Protein AF-A0A7C9DKJ1-F1 (afdb_monomer_lite)

Organism: Opuntia streptacantha (NCBI:txid393608)

InterPro domains:
  IPR027356 NPH3 domain [PF03000] (2-92)
  IPR027356 NPH3 domain [PS51649] (1-102)
  IPR043454 NPH3/RPT2-like family [PTHR32370] (5-89)

Radius of gyration: 17.72 Å; chains: 1; bounding box: 32×42×55 Å

pLDDT: mean 79.98, std 16.46, range [42.0, 96.62]

Secondary structure (DSSP, 8-state):
--TT---HHHHHHHHHHHHHTT--HHHHHHHHHHHHHTGGG--TTTT--B-----S---TTS-TT-S-SB-HHHHHHHHHHHHHHHHHHHHHHHHHHHHHT-

Structure (mmCIF, N/CA/C/O backbone):
data_AF-A0A7C9DKJ1-F1
#
_entry.id   AF-A0A7C9DKJ1-F1
#
loop_
_atom_site.group_PDB
_atom_site.id
_atom_site.type_symbol
_atom_site.label_atom_id
_atom_site.label_alt_id
_atom_site.label_comp_id
_atom_site.label_asym_id
_atom_site.label_entity_id
_atom_site.label_seq_id
_atom_site.pdbx_PDB_ins_code
_atom_site.Cartn_x
_atom_site.Cartn_y
_atom_site.Cartn_z
_atom_site.occupancy
_atom_site.B_iso_or_equiv
_atom_site.auth_seq_id
_atom_site.auth_comp_id
_atom_site.auth_asym_id
_atom_site.auth_atom_id
_atom_site.pdbx_PDB_model_num
ATOM 1 N N . PRO A 1 1 ? -15.352 17.641 6.249 1.00 42.22 1 PRO A N 1
ATOM 2 C CA . PRO A 1 1 ? -14.829 17.598 4.863 1.00 42.22 1 PRO A CA 1
ATOM 3 C C . PRO A 1 1 ? -13.310 17.355 4.873 1.00 42.22 1 PRO A C 1
ATOM 5 O O . PRO A 1 1 ? -12.548 18.285 5.116 1.00 42.22 1 PRO A O 1
ATOM 8 N N . GLN A 1 2 ? -12.872 16.103 4.699 1.00 51.09 2 GLN A N 1
ATOM 9 C CA . GLN A 1 2 ? -11.443 15.767 4.636 1.00 51.09 2 GLN A CA 1
ATOM 10 C C . GLN A 1 2 ? -10.882 16.266 3.297 1.00 51.09 2 GLN A C 1
ATOM 12 O O . GLN A 1 2 ? -11.058 15.635 2.261 1.00 51.09 2 GLN A O 1
ATOM 17 N N . LYS A 1 3 ? -10.286 17.460 3.306 1.00 42.00 3 LYS A N 1
ATOM 18 C CA . LYS A 1 3 ? -9.900 18.211 2.100 1.00 42.00 3 LYS A CA 1
ATOM 19 C C . LYS A 1 3 ? -8.633 17.670 1.411 1.00 42.00 3 LYS A C 1
ATOM 21 O O . LYS A 1 3 ? -8.234 18.206 0.387 1.00 42.00 3 LYS A O 1
ATOM 26 N N . GLU A 1 4 ? -8.034 16.604 1.940 1.00 54.16 4 GLU A N 1
ATOM 27 C CA . GLU A 1 4 ? -6.754 16.046 1.473 1.00 54.16 4 GLU A CA 1
ATOM 28 C C . GLU A 1 4 ? -6.742 14.506 1.446 1.00 54.16 4 GLU A C 1
ATOM 30 O O . GLU A 1 4 ? -5.690 13.887 1.308 1.00 54.16 4 GLU A O 1
ATOM 35 N N . ALA A 1 5 ? -7.907 13.856 1.557 1.00 60.78 5 ALA A N 1
ATOM 36 C CA . ALA A 1 5 ? -7.980 12.403 1.461 1.00 60.78 5 ALA A CA 1
ATOM 37 C C . ALA A 1 5 ? -7.867 11.979 -0.009 1.00 60.78 5 ALA A C 1
ATOM 39 O O . ALA A 1 5 ? -8.833 12.039 -0.775 1.00 60.78 5 ALA A O 1
ATOM 40 N N . VAL A 1 6 ? -6.672 11.555 -0.419 1.00 68.50 6 VAL A N 1
ATOM 41 C CA . VAL A 1 6 ? -6.503 10.849 -1.689 1.00 68.50 6 VAL A CA 1
ATOM 42 C C . VAL A 1 6 ? -7.340 9.565 -1.622 1.00 68.50 6 VAL A C 1
ATOM 44 O O . VAL A 1 6 ? -7.194 8.803 -0.664 1.00 68.50 6 VAL A O 1
ATOM 47 N N . PRO A 1 7 ? -8.216 9.283 -2.605 1.00 81.75 7 PRO A N 1
ATOM 48 C CA . PRO A 1 7 ? -9.018 8.068 -2.576 1.00 81.75 7 PRO A CA 1
ATOM 49 C C . PRO A 1 7 ? -8.129 6.822 -2.517 1.00 81.75 7 PRO A C 1
ATOM 51 O O . PRO A 1 7 ? -7.183 6.703 -3.295 1.00 81.75 7 PRO A O 1
ATOM 54 N N . CYS A 1 8 ? -8.475 5.853 -1.666 1.00 87.25 8 CYS A N 1
ATOM 55 C CA . CYS A 1 8 ? -7.748 4.582 -1.545 1.00 87.25 8 CYS A CA 1
ATOM 56 C C . CYS A 1 8 ? -7.549 3.906 -2.918 1.00 87.25 8 CYS A C 1
ATOM 58 O O . CYS A 1 8 ? -6.437 3.534 -3.295 1.00 87.25 8 CYS A O 1
ATOM 60 N N . LYS A 1 9 ? -8.598 3.912 -3.751 1.00 87.00 9 LYS A N 1
ATOM 61 C CA . LYS A 1 9 ? -8.553 3.423 -5.139 1.00 87.00 9 LYS A CA 1
ATOM 62 C C . LYS A 1 9 ? -7.508 4.123 -6.014 1.00 87.00 9 LYS A C 1
ATOM 64 O O . LYS A 1 9 ? -6.905 3.474 -6.864 1.00 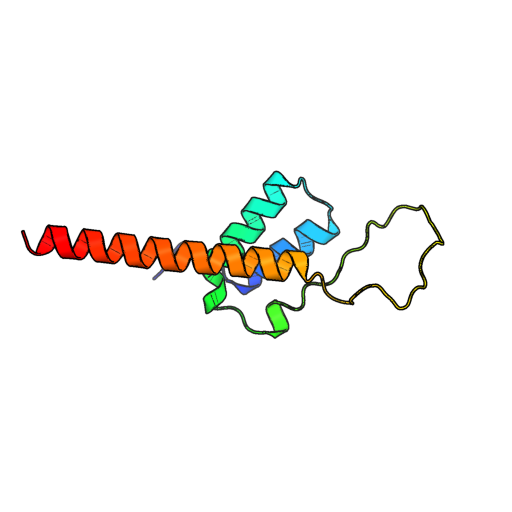87.00 9 LYS A O 1
ATOM 69 N N . PHE A 1 10 ? -7.285 5.424 -5.825 1.00 90.06 10 PHE A N 1
ATOM 70 C CA . PHE A 1 10 ? -6.259 6.159 -6.566 1.00 90.06 10 PHE A CA 1
ATOM 71 C C . PHE A 1 10 ? -4.853 5.728 -6.140 1.00 90.06 10 PHE A C 1
ATOM 73 O O . PHE A 1 10 ? -4.011 5.506 -7.003 1.00 90.06 10 PHE A O 1
ATOM 80 N N . LEU A 1 11 ? -4.600 5.555 -4.838 1.00 92.19 11 LEU A N 1
ATOM 81 C CA . LEU A 1 11 ? -3.295 5.100 -4.339 1.00 92.19 11 LEU A CA 1
ATOM 82 C C . LEU A 1 11 ? -2.976 3.670 -4.791 1.00 92.19 11 LEU A C 1
ATOM 84 O O . LEU A 1 11 ? -1.859 3.393 -5.219 1.00 92.19 11 LEU A O 1
ATOM 88 N N . LEU A 1 12 ? -3.970 2.783 -4.791 1.00 90.44 12 LEU A N 1
ATOM 89 C CA . LEU A 1 12 ? -3.838 1.423 -5.322 1.00 90.44 12 LEU A CA 1
ATOM 90 C C . LEU A 1 12 ? -3.584 1.412 -6.834 1.00 90.44 12 LEU A C 1
ATOM 92 O O . LEU A 1 12 ? -2.786 0.615 -7.330 1.00 90.44 12 LEU A O 1
ATOM 96 N N . TRP A 1 13 ? -4.234 2.305 -7.583 1.00 90.31 13 TRP A N 1
ATOM 97 C CA . TRP A 1 13 ? -3.948 2.481 -9.005 1.00 90.31 13 TRP A CA 1
ATOM 98 C C . TRP A 1 13 ? -2.530 3.019 -9.233 1.00 90.31 13 TRP A C 1
ATOM 100 O O . TRP A 1 13 ? -1.805 2.499 -10.080 1.00 90.31 13 TRP A O 1
ATOM 110 N N . LEU A 1 14 ? -2.098 3.997 -8.434 1.00 92.44 14 LEU A N 1
ATOM 111 C CA . LEU A 1 14 ? -0.748 4.551 -8.483 1.00 92.44 14 LEU A CA 1
ATOM 112 C C . LEU A 1 14 ? 0.313 3.489 -8.174 1.00 92.44 14 LEU A C 1
ATOM 114 O O . LEU A 1 14 ? 1.317 3.426 -8.874 1.00 92.44 14 LEU A O 1
ATOM 118 N N . LEU A 1 15 ? 0.073 2.618 -7.192 1.00 91.88 15 LEU A N 1
ATOM 119 C CA . LEU A 1 15 ? 0.937 1.478 -6.887 1.00 91.88 15 LEU A CA 1
ATOM 120 C C . LEU A 1 15 ? 1.074 0.535 -8.088 1.00 91.88 15 LEU A C 1
ATOM 122 O O . LEU A 1 15 ? 2.184 0.162 -8.467 1.00 91.88 15 LEU A O 1
ATOM 126 N N . LYS A 1 16 ? -0.047 0.197 -8.739 1.00 89.62 16 LYS A N 1
ATOM 127 C CA . LYS A 1 16 ? -0.041 -0.630 -9.955 1.00 89.62 16 LYS A CA 1
ATOM 128 C C . LYS A 1 16 ? 0.777 0.029 -11.069 1.00 89.62 16 LYS A C 1
ATOM 130 O O . LYS A 1 16 ? 1.559 -0.650 -11.729 1.00 89.62 16 LYS A O 1
ATOM 135 N N . MET A 1 17 ? 0.660 1.345 -11.250 1.00 89.69 17 MET A N 1
ATOM 136 C CA . MET A 1 17 ? 1.477 2.083 -12.220 1.00 89.69 17 MET A CA 1
ATOM 137 C C . MET A 1 17 ? 2.960 2.100 -11.828 1.00 89.69 17 MET A C 1
ATOM 139 O O . MET A 1 17 ? 3.810 1.820 -12.667 1.00 89.69 17 MET A O 1
ATOM 143 N N . ALA A 1 18 ? 3.287 2.353 -10.561 1.00 90.25 18 ALA A N 1
ATOM 144 C CA . ALA A 1 18 ? 4.658 2.353 -10.053 1.00 90.25 18 ALA A CA 1
ATOM 145 C C . ALA A 1 18 ? 5.383 1.024 -10.337 1.00 90.25 18 ALA A C 1
ATOM 147 O O . ALA A 1 18 ? 6.552 1.023 -10.725 1.00 90.25 18 ALA A O 1
ATOM 148 N N . MET A 1 19 ? 4.666 -0.099 -10.224 1.00 86.00 19 MET A N 1
ATOM 149 C CA . MET A 1 19 ? 5.163 -1.426 -10.598 1.00 86.00 19 MET A CA 1
ATOM 150 C C . MET A 1 19 ? 5.402 -1.572 -12.099 1.00 86.00 19 MET A C 1
ATOM 152 O O . MET A 1 19 ? 6.442 -2.082 -12.501 1.00 86.00 19 MET A O 1
ATOM 156 N N . VAL A 1 20 ? 4.464 -1.111 -12.930 1.00 85.00 20 VAL A N 1
ATOM 157 C CA . VAL A 1 20 ? 4.586 -1.180 -14.397 1.00 85.00 20 VAL A CA 1
ATOM 158 C C . VAL A 1 20 ? 5.755 -0.338 -14.911 1.00 85.00 20 VAL A C 1
ATOM 160 O O . VAL A 1 20 ? 6.427 -0.741 -15.862 1.00 85.00 20 VAL A O 1
ATOM 163 N N . TYR A 1 21 ? 6.004 0.811 -14.284 1.00 86.44 21 TYR A N 1
ATOM 164 C CA . TYR A 1 21 ? 7.077 1.736 -14.651 1.00 86.44 21 TYR A CA 1
ATOM 165 C C . TYR A 1 21 ? 8.410 1.456 -13.945 1.00 86.44 21 TYR A C 1
ATOM 167 O O . TYR A 1 21 ? 9.358 2.209 -14.157 1.00 86.44 21 TYR A O 1
ATOM 175 N N . SER A 1 22 ? 8.509 0.389 -13.141 1.00 84.19 22 SER A N 1
ATOM 176 C CA . SER A 1 22 ? 9.738 -0.001 -12.433 1.00 84.19 22 SER A CA 1
ATOM 177 C C . SER A 1 22 ? 10.399 1.171 -11.696 1.00 84.19 22 SER A C 1
ATOM 179 O O . SER A 1 22 ? 11.595 1.425 -11.849 1.00 84.19 22 SER A O 1
ATOM 181 N N . VAL A 1 23 ? 9.610 1.924 -10.923 1.00 88.31 23 VAL A N 1
ATOM 182 C CA . VAL A 1 23 ? 10.132 3.067 -10.160 1.00 88.31 23 VAL A CA 1
ATOM 183 C C . VAL A 1 23 ? 11.180 2.629 -9.131 1.00 88.31 23 VAL A C 1
ATOM 185 O O . VAL A 1 23 ? 11.296 1.450 -8.791 1.00 88.31 23 VAL A O 1
ATOM 188 N N . THR A 1 24 ? 11.951 3.583 -8.604 1.00 92.00 24 THR A N 1
ATOM 189 C CA . THR A 1 24 ? 12.989 3.275 -7.611 1.00 92.00 24 THR A CA 1
ATOM 190 C C . THR A 1 24 ? 12.394 2.588 -6.371 1.00 92.00 24 THR A C 1
ATOM 192 O O . THR A 1 24 ? 11.275 2.922 -5.967 1.00 92.00 24 THR A O 1
ATOM 195 N N . PRO A 1 25 ? 13.132 1.675 -5.706 1.00 89.44 25 PRO A N 1
ATOM 196 C CA . PRO A 1 25 ? 12.634 0.986 -4.514 1.00 89.44 25 PRO A CA 1
ATOM 197 C C . PRO A 1 25 ? 12.182 1.944 -3.405 1.00 89.44 25 PRO A C 1
ATOM 199 O O . PRO A 1 25 ? 11.155 1.716 -2.781 1.00 89.44 25 PRO A O 1
ATOM 202 N N . ALA A 1 26 ? 12.897 3.059 -3.215 1.00 93.62 26 ALA A N 1
ATOM 203 C CA . ALA A 1 26 ? 12.532 4.079 -2.233 1.00 93.62 26 ALA A CA 1
ATOM 204 C C . ALA A 1 26 ? 11.167 4.721 -2.533 1.00 93.62 26 ALA A C 1
ATOM 206 O O . ALA A 1 26 ? 10.361 4.909 -1.622 1.00 93.62 26 ALA A O 1
ATOM 207 N N . LEU A 1 27 ? 10.885 5.023 -3.808 1.00 93.12 27 LEU A N 1
ATOM 208 C CA . LEU A 1 27 ? 9.587 5.561 -4.205 1.00 93.12 27 LEU A CA 1
ATOM 209 C C . LEU A 1 27 ? 8.490 4.504 -4.061 1.00 93.12 27 LEU A C 1
ATOM 211 O O . LEU A 1 27 ? 7.414 4.821 -3.565 1.00 93.12 27 LEU A O 1
ATOM 215 N N . MET A 1 28 ? 8.773 3.253 -4.438 1.00 93.19 28 MET A N 1
ATOM 216 C CA . MET A 1 28 ? 7.832 2.145 -4.267 1.00 93.19 28 MET A CA 1
ATOM 217 C C . MET A 1 28 ? 7.410 1.990 -2.802 1.00 93.19 28 MET A C 1
ATOM 219 O O . MET A 1 28 ? 6.218 1.940 -2.512 1.00 9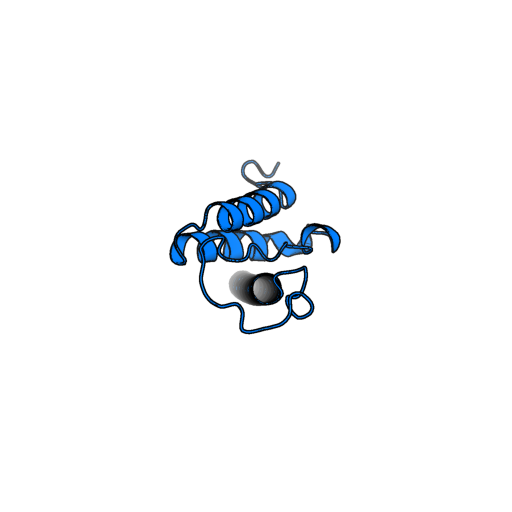3.19 28 MET A O 1
ATOM 223 N N . THR A 1 29 ? 8.378 1.988 -1.884 1.00 94.75 2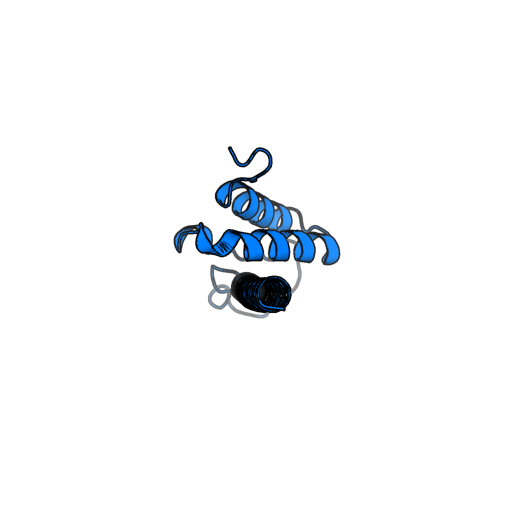9 THR A N 1
ATOM 224 C CA . THR A 1 29 ? 8.132 1.899 -0.443 1.00 94.75 29 THR A CA 1
ATOM 225 C C . THR A 1 29 ? 7.244 3.034 0.062 1.00 94.75 29 THR A C 1
ATOM 227 O O . THR A 1 29 ? 6.356 2.792 0.874 1.00 94.75 29 THR A O 1
ATOM 230 N N . GLU A 1 30 ? 7.428 4.267 -0.420 1.00 95.38 30 GLU A N 1
ATOM 231 C CA . GLU A 1 30 ? 6.537 5.369 -0.036 1.00 95.38 30 GLU A CA 1
ATOM 232 C C . GLU A 1 30 ? 5.105 5.188 -0.545 1.00 95.38 30 GLU A C 1
ATOM 234 O O . GLU A 1 30 ? 4.148 5.479 0.175 1.00 95.38 30 GLU A O 1
ATOM 239 N N . VAL A 1 31 ? 4.925 4.665 -1.761 1.00 94.38 31 VAL A N 1
ATOM 240 C CA . VAL A 1 31 ? 3.577 4.355 -2.253 1.00 94.38 31 VAL A CA 1
ATOM 241 C C . VAL A 1 31 ? 2.940 3.245 -1.413 1.00 94.38 31 VAL A C 1
ATOM 243 O O . VAL A 1 31 ? 1.789 3.383 -1.007 1.00 94.38 31 VAL A O 1
ATOM 246 N N . GLU A 1 32 ? 3.679 2.182 -1.096 1.00 95.12 32 GLU A N 1
ATOM 247 C CA . GLU A 1 32 ? 3.192 1.069 -0.270 1.00 95.12 32 GLU A CA 1
ATOM 248 C C . GLU A 1 32 ? 2.785 1.521 1.137 1.00 95.12 32 GLU A C 1
ATOM 250 O O . GLU A 1 32 ? 1.712 1.139 1.600 1.00 95.12 32 GLU A O 1
ATOM 255 N N . LYS A 1 33 ? 3.573 2.388 1.788 1.00 95.25 33 LYS A N 1
ATOM 256 C CA . LYS A 1 33 ? 3.228 2.973 3.095 1.00 95.25 33 LYS A CA 1
ATOM 257 C C . LYS A 1 33 ? 1.926 3.765 3.052 1.00 95.25 33 LYS A C 1
ATOM 259 O O . LYS A 1 33 ? 1.062 3.582 3.906 1.00 95.25 33 LYS A O 1
ATOM 264 N N . ARG A 1 34 ? 1.764 4.624 2.039 1.00 94.38 34 ARG A N 1
ATOM 265 C CA . ARG A 1 34 ? 0.542 5.424 1.856 1.00 94.38 34 ARG A CA 1
ATOM 266 C C . ARG A 1 34 ? -0.672 4.559 1.556 1.00 94.38 34 ARG A C 1
ATOM 268 O O . ARG A 1 34 ? -1.764 4.899 1.983 1.00 94.38 34 ARG A O 1
ATOM 275 N N . VAL A 1 35 ? -0.501 3.464 0.814 1.00 93.94 35 VAL A N 1
ATOM 276 C CA . VAL A 1 35 ? -1.572 2.479 0.605 1.00 93.94 35 VAL A CA 1
ATOM 277 C C . VAL A 1 35 ? -1.907 1.777 1.923 1.00 93.94 35 VAL A C 1
ATOM 279 O O . VAL A 1 35 ? -3.085 1.628 2.233 1.00 93.94 35 VAL A O 1
ATOM 282 N N . GLY A 1 36 ? -0.896 1.411 2.715 1.00 93.81 36 GLY A N 1
ATOM 283 C CA . GLY A 1 36 ? -1.057 0.822 4.045 1.00 93.81 36 GLY A CA 1
ATOM 284 C C . GLY A 1 36 ? -1.916 1.681 4.976 1.00 93.81 36 GLY A C 1
ATOM 285 O O . GLY A 1 36 ? -2.865 1.167 5.555 1.00 93.81 36 GLY A O 1
ATOM 286 N N . SER A 1 37 ? -1.681 2.997 5.050 1.00 92.31 37 SER A N 1
ATOM 287 C CA . SER A 1 37 ? -2.449 3.888 5.943 1.00 92.31 37 SER A CA 1
ATOM 288 C C . SER A 1 37 ? -3.925 4.068 5.559 1.00 92.31 37 SER A C 1
ATOM 290 O O . SER A 1 37 ? -4.736 4.497 6.376 1.00 92.31 37 SER A O 1
ATOM 292 N N . VAL A 1 38 ? -4.306 3.728 4.324 1.00 90.94 38 VAL A N 1
ATOM 293 C CA . VAL A 1 38 ? -5.698 3.802 3.844 1.00 90.94 38 VAL A CA 1
ATOM 294 C C . VAL A 1 38 ? -6.298 2.428 3.547 1.00 90.94 38 VAL A C 1
ATOM 296 O O . VAL A 1 38 ? -7.373 2.341 2.943 1.00 90.94 38 VAL A O 1
ATOM 299 N N . LEU A 1 39 ? -5.621 1.350 3.955 1.00 91.50 39 LEU A N 1
ATOM 300 C CA . LEU A 1 39 ? -5.980 -0.019 3.593 1.00 91.50 39 LEU A CA 1
ATOM 301 C C . LEU A 1 39 ? -7.373 -0.420 4.094 1.00 91.50 39 LEU A C 1
ATOM 303 O O . LEU A 1 39 ? -8.068 -1.161 3.405 1.00 91.50 39 LEU A O 1
ATOM 307 N N . GLN A 1 40 ? -7.828 0.135 5.223 1.00 89.88 40 GLN A N 1
ATOM 308 C CA . GLN A 1 40 ? -9.180 -0.079 5.762 1.00 89.88 40 GLN A CA 1
ATOM 309 C C . GLN A 1 40 ? -10.314 0.283 4.780 1.00 89.88 40 GLN A C 1
ATOM 311 O O . GLN A 1 40 ? -11.439 -0.191 4.922 1.00 89.88 40 GLN A O 1
ATOM 316 N N . TYR A 1 41 ? -10.026 1.108 3.766 1.00 89.94 41 TYR A N 1
ATOM 317 C CA . TYR A 1 41 ? -10.980 1.516 2.731 1.00 89.94 41 TYR A CA 1
ATOM 318 C C . TYR A 1 41 ? -10.851 0.712 1.424 1.00 89.94 41 TYR A C 1
ATOM 320 O O . TYR A 1 41 ? -11.582 0.984 0.467 1.00 89.94 41 TYR A O 1
ATOM 328 N N . ALA A 1 42 ? -9.915 -0.238 1.350 1.00 88.88 42 ALA A N 1
ATOM 329 C CA . ALA A 1 42 ? -9.716 -1.108 0.195 1.00 88.88 42 ALA A CA 1
ATOM 330 C C . ALA A 1 42 ? -10.627 -2.340 0.270 1.00 88.88 42 ALA A C 1
ATOM 332 O O . ALA A 1 42 ? -10.927 -2.855 1.345 1.00 88.88 42 ALA A O 1
ATOM 333 N N . ASN A 1 43 ? -11.035 -2.857 -0.888 1.00 88.38 43 ASN A N 1
ATOM 334 C CA . ASN A 1 43 ? -11.644 -4.185 -0.970 1.00 88.38 43 ASN A CA 1
ATOM 335 C C . ASN A 1 43 ? -10.610 -5.234 -1.423 1.00 88.38 43 ASN A C 1
ATOM 337 O O . ASN A 1 43 ? -9.525 -4.908 -1.900 1.00 88.38 43 ASN A O 1
ATOM 341 N N . VAL A 1 44 ? -10.967 -6.516 -1.329 1.00 85.81 44 VAL A N 1
ATOM 342 C CA . VAL A 1 44 ? -10.079 -7.626 -1.727 1.00 85.81 44 VAL A CA 1
ATOM 343 C C . VAL A 1 44 ? -9.661 -7.544 -3.202 1.00 85.81 44 VAL A C 1
ATOM 345 O O . VAL A 1 44 ? -8.523 -7.868 -3.528 1.00 85.81 44 VAL A O 1
ATOM 348 N N . GLN A 1 45 ? -10.541 -7.076 -4.095 1.00 85.75 45 GLN A N 1
ATOM 349 C CA . GLN A 1 45 ? -10.232 -6.933 -5.526 1.00 85.75 45 GLN A CA 1
ATOM 350 C C . GLN A 1 45 ? -9.150 -5.876 -5.771 1.00 85.75 45 GLN A C 1
ATOM 352 O O . GLN A 1 45 ? -8.346 -5.998 -6.696 1.00 85.75 45 GLN A O 1
ATOM 357 N N . ASP A 1 46 ? -9.090 -4.849 -4.926 1.00 85.69 46 ASP A N 1
ATOM 358 C CA . ASP A 1 46 ? -8.073 -3.814 -5.030 1.00 85.69 46 ASP A CA 1
ATOM 359 C C . ASP A 1 46 ? -6.663 -4.355 -4.727 1.00 85.69 46 ASP A C 1
ATOM 361 O O . ASP A 1 46 ? -5.695 -3.912 -5.354 1.00 85.69 46 ASP A O 1
ATOM 365 N N . LEU A 1 47 ? -6.570 -5.361 -3.846 1.00 87.31 47 LEU A N 1
ATOM 366 C CA . LEU A 1 47 ? -5.333 -6.042 -3.443 1.00 87.31 47 LEU A CA 1
ATOM 367 C C . LEU A 1 47 ? -4.853 -7.108 -4.431 1.00 87.31 47 LEU A C 1
ATOM 369 O O . LEU A 1 47 ? -3.759 -7.645 -4.261 1.00 87.31 47 LEU A O 1
ATOM 373 N N . LEU A 1 48 ? -5.613 -7.383 -5.496 1.00 86.50 48 LEU A N 1
ATOM 374 C CA . LEU A 1 48 ? -5.168 -8.227 -6.607 1.00 86.50 48 LEU A CA 1
ATOM 375 C C . LEU A 1 48 ? -4.152 -7.460 -7.465 1.00 86.50 48 LEU A C 1
ATOM 377 O O . LEU A 1 48 ? -4.435 -6.983 -8.568 1.00 86.50 48 LEU A O 1
ATOM 381 N N . ILE A 1 49 ? -2.957 -7.280 -6.910 1.00 84.12 49 ILE A N 1
ATOM 382 C CA . ILE A 1 49 ? -1.851 -6.567 -7.534 1.00 84.12 49 ILE A CA 1
ATOM 383 C C . ILE A 1 49 ? -1.152 -7.538 -8.491 1.00 84.12 49 ILE A C 1
ATOM 385 O O . ILE A 1 49 ? -0.636 -8.559 -8.035 1.00 84.12 49 ILE A O 1
ATOM 389 N N . PRO A 1 50 ? -1.124 -7.270 -9.807 1.00 81.00 50 PRO A N 1
ATOM 390 C CA . PRO A 1 50 ? -0.485 -8.168 -10.758 1.00 81.00 50 PRO A CA 1
ATOM 391 C C . PRO A 1 50 ? 1.026 -8.231 -10.517 1.00 81.00 50 PRO A C 1
ATOM 393 O O . PRO A 1 50 ? 1.670 -7.220 -10.223 1.00 81.00 50 PRO A O 1
ATOM 396 N N . SER A 1 51 ? 1.611 -9.415 -10.684 1.00 79.31 51 SER A N 1
ATOM 397 C CA . SER A 1 51 ? 3.064 -9.559 -10.722 1.00 79.31 51 SER A CA 1
ATOM 398 C C . SER A 1 51 ? 3.588 -8.979 -12.041 1.00 79.31 51 SER A C 1
ATOM 400 O O . SER A 1 51 ? 3.580 -9.618 -13.090 1.00 79.31 51 SER A O 1
ATOM 402 N N . CYS A 1 52 ? 4.035 -7.719 -12.019 1.00 69.00 52 CYS A N 1
ATOM 403 C CA . CYS A 1 52 ? 4.756 -7.149 -13.154 1.00 69.00 52 CYS A CA 1
ATOM 404 C C . CYS A 1 52 ? 6.166 -7.752 -13.167 1.00 69.00 52 CYS A C 1
ATOM 406 O O . CYS A 1 52 ? 7.093 -7.224 -12.553 1.00 69.00 52 CYS A O 1
ATOM 408 N N . GLY A 1 53 ? 6.314 -8.916 -13.804 1.00 61.94 53 GLY A N 1
ATOM 409 C CA . GLY A 1 53 ? 7.624 -9.504 -14.056 1.00 61.94 53 GLY A CA 1
ATOM 410 C C . GLY A 1 53 ? 8.499 -8.506 -14.815 1.00 61.94 53 GLY A C 1
ATOM 411 O O . GLY A 1 53 ? 8.017 -7.844 -15.736 1.00 61.94 53 GLY A O 1
ATOM 412 N N . LYS A 1 54 ? 9.774 -8.386 -14.424 1.00 55.88 54 LYS A N 1
ATOM 413 C CA . LYS A 1 54 ? 10.772 -7.617 -15.179 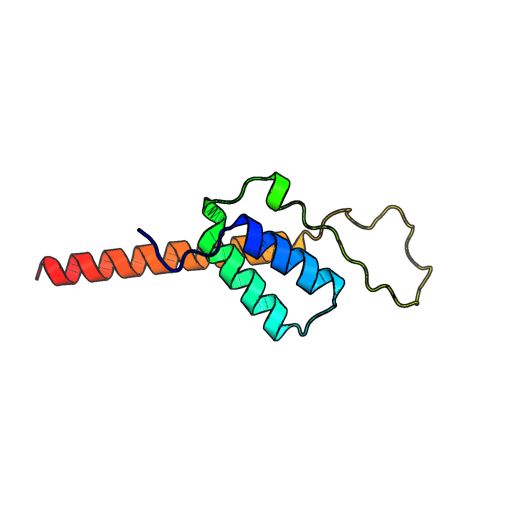1.00 55.88 54 LYS A CA 1
ATOM 414 C C . LYS A 1 54 ? 10.696 -8.066 -16.640 1.00 55.88 54 LYS A C 1
ATOM 416 O O . LYS A 1 54 ? 10.838 -9.255 -16.917 1.00 55.88 54 LYS A O 1
ATOM 421 N N . ARG A 1 55 ? 10.378 -7.132 -17.538 1.00 54.00 55 ARG A N 1
ATOM 422 C CA . ARG A 1 55 ? 10.146 -7.401 -18.964 1.00 54.00 55 ARG A CA 1
ATOM 423 C C . ARG A 1 55 ? 11.426 -7.582 -19.780 1.00 54.00 55 ARG A C 1
ATOM 425 O O . ARG A 1 55 ? 11.311 -7.782 -20.979 1.00 54.00 55 ARG A O 1
ATOM 432 N N . ASP A 1 56 ? 12.587 -7.624 -19.133 1.00 48.66 56 ASP A N 1
ATOM 433 C CA . ASP A 1 56 ? 13.862 -7.826 -19.811 1.00 48.66 56 ASP A CA 1
ATOM 434 C C . ASP A 1 56 ? 14.483 -9.161 -19.375 1.00 48.66 56 ASP A C 1
ATOM 436 O O . ASP A 1 56 ? 14.978 -9.327 -18.260 1.00 48.66 56 ASP A O 1
ATOM 440 N N . GLU A 1 57 ? 14.293 -10.143 -20.253 1.00 54.69 57 GLU A N 1
ATOM 441 C CA . GLU A 1 57 ? 15.337 -11.013 -20.803 1.00 54.69 57 GLU A CA 1
ATOM 442 C C . GLU A 1 57 ? 16.455 -11.470 -19.854 1.00 54.69 57 GLU A C 1
ATOM 444 O O . GLU A 1 57 ? 17.525 -10.885 -19.809 1.00 54.69 57 GLU A O 1
ATOM 449 N N . GLU A 1 58 ? 16.238 -12.583 -19.153 1.00 49.69 58 GLU A N 1
ATOM 450 C CA . GLU A 1 58 ? 17.165 -13.724 -19.157 1.00 49.69 58 GLU A CA 1
ATOM 451 C C . GLU A 1 58 ? 16.610 -14.858 -18.287 1.00 49.69 58 GLU A C 1
ATOM 453 O O . GLU A 1 58 ? 16.052 -14.642 -17.214 1.00 49.69 58 GLU A O 1
ATOM 458 N N . LYS A 1 59 ? 16.829 -16.087 -18.761 1.00 44.25 59 LYS A N 1
ATOM 459 C CA . LYS A 1 59 ? 16.516 -17.383 -18.137 1.00 44.25 59 LYS A CA 1
ATOM 460 C C . LYS A 1 59 ? 15.080 -17.902 -18.253 1.00 44.25 59 LYS A C 1
ATOM 462 O O . LYS A 1 59 ? 14.294 -17.963 -17.311 1.00 44.25 59 LYS A O 1
ATOM 467 N N . LEU A 1 60 ? 14.864 -18.491 -19.429 1.00 48.84 60 LEU A N 1
ATOM 468 C CA . LEU A 1 60 ? 14.413 -19.878 -19.634 1.00 48.84 60 LEU A CA 1
ATOM 469 C C . LEU A 1 60 ? 14.967 -20.898 -18.593 1.00 48.84 60 LEU A C 1
ATOM 471 O O . LEU A 1 60 ? 15.676 -21.831 -18.960 1.00 48.84 60 LEU A O 1
ATOM 475 N N . THR A 1 61 ? 14.693 -20.765 -17.290 1.00 48.88 61 THR A N 1
ATOM 476 C CA . THR A 1 61 ? 15.061 -21.833 -16.325 1.00 48.88 61 THR A CA 1
ATOM 477 C C . THR A 1 61 ? 13.964 -22.279 -15.369 1.00 48.88 61 THR A C 1
ATOM 479 O O . THR A 1 61 ? 14.183 -23.253 -14.659 1.00 48.88 61 THR A O 1
ATOM 482 N N . HIS A 1 62 ? 12.776 -21.673 -15.379 1.00 47.16 62 HIS A N 1
ATOM 483 C CA . HIS A 1 62 ? 11.635 -22.170 -14.600 1.00 47.16 62 HIS A CA 1
ATOM 484 C C . HIS A 1 62 ? 10.368 -22.104 -15.450 1.00 47.16 62 HIS A C 1
ATOM 486 O O . HIS A 1 62 ? 10.226 -21.189 -16.267 1.00 47.16 62 HIS A O 1
ATOM 492 N N . SER A 1 63 ? 9.510 -23.123 -15.338 1.00 47.44 63 SER A N 1
ATOM 493 C CA . SER A 1 63 ? 8.350 -23.277 -16.215 1.00 47.44 63 SER A CA 1
ATOM 494 C C . SER A 1 63 ? 7.438 -22.037 -16.133 1.00 47.44 63 SER A C 1
ATOM 496 O O . SER A 1 63 ? 7.375 -21.380 -15.090 1.00 47.44 63 SER A O 1
ATOM 498 N N . PRO A 1 64 ? 6.705 -21.698 -17.208 1.00 51.84 64 PRO A N 1
ATOM 499 C CA . PRO A 1 64 ? 5.741 -20.593 -17.207 1.00 51.84 64 PRO A CA 1
ATOM 500 C C . PRO A 1 64 ? 4.634 -20.706 -16.140 1.00 51.84 64 PRO A C 1
ATOM 502 O O . PRO A 1 64 ? 3.880 -19.757 -15.949 1.00 51.84 64 PRO A O 1
ATOM 505 N N . GLU A 1 65 ? 4.521 -21.851 -15.466 1.00 48.66 65 GLU A N 1
ATOM 506 C CA . GLU A 1 65 ? 3.396 -22.221 -14.607 1.00 48.66 65 GLU A CA 1
ATOM 507 C C . GLU A 1 65 ? 3.575 -21.784 -13.140 1.00 48.66 65 GLU A C 1
ATOM 509 O O . GLU A 1 65 ? 2.601 -21.759 -12.395 1.00 48.66 65 GLU A O 1
ATOM 514 N N . GLU A 1 66 ? 4.784 -21.388 -12.716 1.00 50.81 66 GLU A N 1
ATOM 515 C CA . GLU A 1 66 ? 5.105 -21.173 -11.290 1.00 50.81 66 GLU A CA 1
ATOM 516 C C . GLU A 1 66 ? 5.163 -19.695 -10.853 1.00 50.81 66 GLU A C 1
ATOM 518 O O . GLU A 1 66 ? 5.492 -19.378 -9.710 1.00 50.81 66 GLU A O 1
ATOM 523 N N . ARG A 1 67 ? 4.827 -18.742 -11.732 1.00 54.97 67 ARG A N 1
ATOM 524 C CA . ARG A 1 67 ? 4.678 -17.341 -11.308 1.00 54.97 67 ARG A CA 1
ATOM 525 C C . ARG A 1 67 ? 3.264 -17.136 -10.789 1.00 54.97 67 ARG A C 1
ATOM 527 O O . ARG A 1 67 ? 2.310 -17.190 -11.562 1.00 54.97 67 ARG A O 1
ATOM 534 N N . THR A 1 68 ? 3.117 -16.854 -9.494 1.00 55.09 68 THR A N 1
ATOM 535 C CA . THR A 1 68 ? 1.836 -16.388 -8.958 1.00 55.09 68 THR A CA 1
ATOM 536 C C . THR A 1 68 ? 1.369 -15.188 -9.781 1.00 55.09 68 THR A C 1
ATOM 538 O O . THR A 1 68 ? 2.110 -14.224 -10.001 1.00 55.09 68 THR A O 1
ATOM 541 N N . VAL A 1 69 ? 0.121 -15.239 -10.247 1.00 70.00 69 VAL A N 1
ATOM 542 C CA . VAL A 1 69 ? -0.515 -14.159 -11.026 1.00 70.00 69 VAL A CA 1
ATOM 543 C C . VAL A 1 69 ? -0.563 -12.826 -10.264 1.00 70.00 69 VAL A C 1
ATOM 545 O O . VAL A 1 69 ? -0.715 -11.763 -10.868 1.00 70.00 69 VAL A O 1
ATOM 548 N N . HIS A 1 70 ? -0.376 -12.872 -8.940 1.00 81.75 70 HIS A N 1
ATOM 549 C CA . HIS A 1 70 ? -0.347 -11.716 -8.053 1.00 81.75 70 HIS A CA 1
ATOM 550 C C . HIS A 1 70 ? 0.988 -11.578 -7.317 1.00 81.75 70 HIS A C 1
ATOM 552 O O . HIS A 1 70 ? 1.652 -12.569 -7.004 1.00 81.75 70 HIS A O 1
ATOM 558 N N . ASN A 1 71 ? 1.367 -10.332 -7.037 1.00 87.12 71 ASN A N 1
ATOM 559 C CA . ASN A 1 71 ? 2.541 -9.992 -6.244 1.00 87.12 71 ASN A CA 1
ATOM 560 C C . ASN A 1 71 ? 2.200 -10.060 -4.747 1.00 87.12 71 ASN A C 1
ATOM 562 O O . ASN A 1 71 ? 1.726 -9.085 -4.161 1.00 87.12 71 ASN A O 1
ATOM 566 N N . ILE A 1 72 ? 2.429 -11.229 -4.149 1.00 89.00 72 ILE A N 1
ATOM 567 C CA . ILE A 1 72 ? 2.128 -11.491 -2.736 1.00 89.00 72 ILE A CA 1
ATOM 568 C C . ILE A 1 72 ? 3.060 -10.685 -1.819 1.00 89.00 72 ILE A C 1
ATOM 570 O O . ILE A 1 72 ? 2.598 -10.174 -0.803 1.00 89.00 72 ILE A O 1
ATOM 574 N N . ASP A 1 73 ? 4.320 -10.473 -2.207 1.00 90.19 73 ASP A N 1
ATOM 575 C CA . ASP A 1 73 ? 5.297 -9.713 -1.412 1.00 90.19 73 ASP A CA 1
ATOM 576 C C . ASP A 1 73 ? 4.884 -8.247 -1.230 1.00 90.19 73 ASP A C 1
ATOM 578 O O . ASP A 1 73 ? 5.080 -7.646 -0.174 1.00 90.19 73 ASP A O 1
ATOM 582 N N . THR A 1 74 ? 4.312 -7.635 -2.268 1.00 91.31 74 THR A N 1
ATOM 583 C CA . THR A 1 74 ? 3.749 -6.284 -2.178 1.00 91.31 74 THR A CA 1
ATOM 584 C C . THR A 1 74 ? 2.519 -6.262 -1.277 1.00 91.31 74 THR A C 1
ATOM 586 O O . THR A 1 74 ? 2.409 -5.370 -0.440 1.00 91.31 74 THR A O 1
ATOM 589 N N . VAL A 1 75 ? 1.616 -7.240 -1.402 1.00 92.56 75 VAL A N 1
ATOM 590 C CA . VAL A 1 75 ? 0.428 -7.323 -0.534 1.00 92.56 75 VAL A CA 1
ATOM 591 C C . VAL A 1 75 ? 0.837 -7.490 0.930 1.00 92.56 75 VAL A C 1
ATOM 593 O O . VAL A 1 75 ? 0.320 -6.775 1.784 1.00 92.56 75 VAL A O 1
ATOM 596 N N . GLN A 1 76 ? 1.802 -8.365 1.217 1.00 94.19 76 GLN A N 1
ATOM 597 C CA . GLN A 1 76 ? 2.319 -8.573 2.566 1.00 94.19 76 GLN A CA 1
ATOM 598 C C . GLN A 1 76 ? 2.884 -7.275 3.156 1.00 94.19 76 GLN A C 1
ATOM 600 O O . GLN A 1 76 ? 2.473 -6.878 4.243 1.00 94.19 76 GLN A O 1
ATOM 605 N N . ARG A 1 77 ? 3.751 -6.565 2.422 1.00 95.62 77 ARG A N 1
ATOM 606 C CA . ARG A 1 77 ? 4.339 -5.296 2.889 1.00 95.62 77 ARG A CA 1
ATOM 607 C C . ARG A 1 77 ? 3.288 -4.219 3.161 1.00 95.62 77 ARG A C 1
ATOM 609 O O . ARG A 1 77 ? 3.392 -3.488 4.139 1.00 95.62 77 ARG A O 1
ATOM 616 N N . ILE A 1 78 ? 2.247 -4.134 2.334 1.00 95.19 78 ILE A N 1
ATOM 617 C CA . ILE A 1 78 ? 1.129 -3.203 2.557 1.00 95.19 78 ILE A CA 1
ATOM 618 C C . ILE A 1 78 ? 0.384 -3.531 3.853 1.00 95.19 78 ILE A C 1
ATOM 620 O O . ILE A 1 78 ? 0.057 -2.621 4.614 1.00 95.19 78 ILE A O 1
ATOM 624 N N . VAL A 1 79 ? 0.127 -4.816 4.113 1.00 94.94 79 VAL A N 1
ATOM 625 C CA . VAL A 1 79 ? -0.531 -5.263 5.348 1.00 94.94 79 VAL A CA 1
ATOM 626 C C . VAL A 1 79 ? 0.350 -4.983 6.566 1.00 94.94 79 VAL A C 1
ATOM 628 O O . VAL A 1 79 ? -0.156 -4.512 7.580 1.00 94.94 79 VAL A O 1
ATOM 631 N N . GLU A 1 80 ? 1.662 -5.202 6.470 1.00 96.62 80 GLU A N 1
ATOM 632 C CA . GLU A 1 80 ? 2.615 -4.845 7.528 1.00 96.62 80 GLU A CA 1
ATOM 633 C C . GLU A 1 80 ? 2.562 -3.342 7.840 1.00 96.62 80 GLU A C 1
ATOM 635 O O . GLU A 1 80 ? 2.421 -2.967 9.004 1.00 96.62 80 GLU A O 1
ATOM 640 N N . TYR A 1 81 ? 2.580 -2.476 6.820 1.00 96.00 81 TYR A N 1
ATOM 641 C CA . TYR A 1 81 ? 2.453 -1.028 7.019 1.00 96.00 81 TYR A CA 1
ATOM 642 C C . TYR A 1 81 ? 1.110 -0.617 7.618 1.00 96.00 81 TYR A C 1
ATOM 644 O O . TYR A 1 81 ? 1.079 0.274 8.464 1.00 96.00 81 TYR A O 1
ATOM 652 N N . PHE A 1 82 ? 0.017 -1.266 7.219 1.00 94.81 82 PHE A N 1
ATOM 653 C CA . PHE A 1 82 ? -1.288 -1.037 7.830 1.00 94.81 82 PHE A CA 1
ATOM 654 C C . PHE A 1 82 ? -1.268 -1.369 9.327 1.00 94.81 82 PHE A C 1
ATOM 656 O O . PHE A 1 82 ? -1.646 -0.536 10.143 1.00 94.81 82 PHE A O 1
ATOM 663 N N . LEU A 1 83 ? -0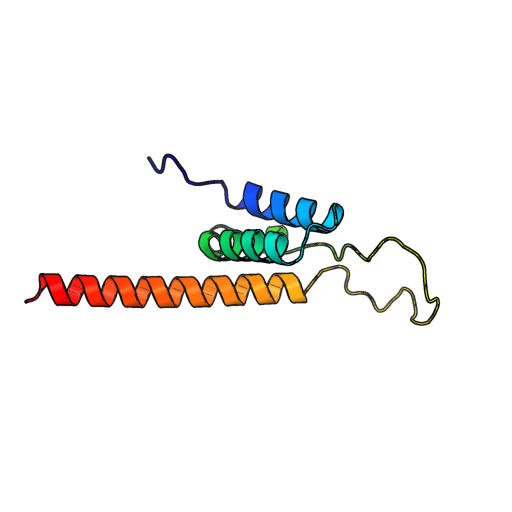.755 -2.543 9.708 1.00 95.38 83 LEU A N 1
ATOM 664 C CA . LEU A 1 83 ? -0.681 -2.956 11.113 1.00 95.38 83 LEU A CA 1
ATOM 665 C C . LEU A 1 83 ? 0.218 -2.036 11.952 1.00 95.38 83 LEU A C 1
ATOM 667 O O . LEU A 1 83 ? -0.109 -1.746 13.102 1.00 95.38 83 LEU A O 1
ATOM 671 N N . MET A 1 84 ? 1.334 -1.567 11.386 1.00 94.50 84 MET A N 1
ATOM 672 C CA . MET A 1 84 ? 2.192 -0.575 12.042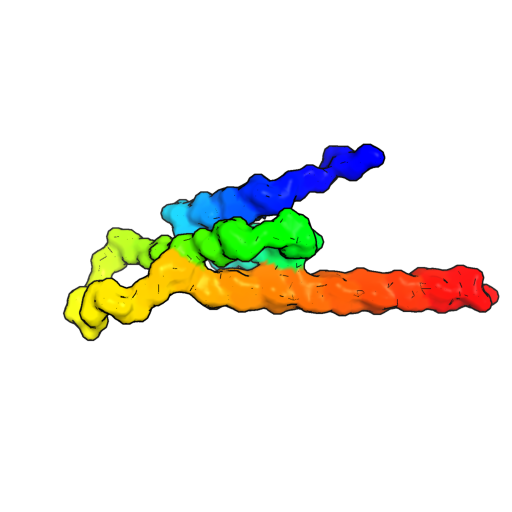 1.00 94.50 84 MET A CA 1
ATOM 673 C C . MET A 1 84 ? 1.447 0.743 12.273 1.00 94.50 84 MET A C 1
ATOM 675 O O . MET A 1 84 ? 1.501 1.282 13.375 1.00 94.50 84 MET A O 1
ATOM 679 N N . HIS A 1 85 ? 0.714 1.226 11.268 1.00 90.56 85 HIS A N 1
ATOM 680 C CA . HIS A 1 85 ? -0.057 2.463 11.360 1.00 90.56 85 HIS A CA 1
ATOM 681 C C . HIS A 1 85 ? -1.166 2.375 12.416 1.00 90.56 85 HIS A C 1
ATOM 683 O O . HIS A 1 85 ? -1.262 3.249 13.271 1.00 90.56 85 HIS A O 1
ATOM 689 N N . GLU A 1 86 ? -1.944 1.289 12.427 1.00 90.12 86 GLU A N 1
ATOM 690 C CA . GLU A 1 86 ? -2.981 1.049 13.443 1.00 90.12 86 GLU A CA 1
ATOM 691 C C . GLU A 1 86 ? -2.378 1.012 14.857 1.00 90.12 86 GLU A C 1
ATOM 693 O O . GLU A 1 86 ? -2.922 1.589 15.800 1.00 90.12 86 GLU A O 1
ATOM 698 N N . HIS A 1 87 ? -1.211 0.376 15.017 1.00 90.19 87 HIS A N 1
ATOM 699 C CA . HIS A 1 87 ? -0.517 0.358 16.300 1.00 90.19 87 HIS A CA 1
ATOM 700 C C . HIS A 1 87 ? -0.101 1.766 16.745 1.00 90.19 87 HIS A C 1
ATOM 702 O O . HIS A 1 87 ? -0.329 2.138 17.896 1.00 90.19 87 HIS A O 1
ATOM 708 N N . GLU A 1 88 ? 0.489 2.556 15.847 1.00 89.38 88 GLU A N 1
ATOM 709 C CA . GLU A 1 88 ? 0.900 3.934 16.123 1.00 89.38 88 GLU A CA 1
ATOM 710 C C . GLU A 1 88 ? -0.296 4.831 16.473 1.00 89.38 88 GLU A C 1
ATOM 712 O O . GLU A 1 88 ? -0.222 5.583 17.447 1.00 89.38 88 GLU A O 1
ATOM 717 N N . GLU A 1 89 ? -1.415 4.719 15.754 1.00 86.94 89 GLU A N 1
ATOM 718 C CA . GLU A 1 89 ? -2.643 5.471 16.038 1.00 86.94 89 GLU A CA 1
ATOM 719 C C . GLU A 1 89 ? -3.216 5.133 17.420 1.00 86.94 89 GLU A C 1
ATOM 721 O O . GLU A 1 89 ? -3.550 6.037 18.191 1.00 86.94 89 GLU A O 1
ATOM 726 N N . HIS A 1 90 ? -3.264 3.847 17.782 1.00 87.19 90 HIS A N 1
ATOM 727 C CA . HIS A 1 90 ? -3.721 3.407 19.101 1.00 87.19 90 HIS A CA 1
ATOM 728 C C . HIS A 1 90 ? -2.816 3.930 20.229 1.00 87.19 90 HIS A C 1
ATOM 730 O O . HIS A 1 90 ? -3.311 4.369 21.272 1.00 87.19 90 HIS A O 1
ATOM 736 N N . GLN A 1 91 ? -1.493 3.921 20.029 1.00 87.62 91 GLN A N 1
ATOM 737 C CA . GLN A 1 91 ? -0.542 4.476 20.998 1.00 87.62 91 GLN A CA 1
ATOM 738 C C . GLN A 1 91 ? -0.715 5.990 21.143 1.00 87.62 91 GLN A C 1
ATOM 740 O O . GLN A 1 91 ? -0.758 6.498 22.262 1.00 87.62 91 GLN A O 1
ATOM 745 N N . GLN A 1 92 ? -0.863 6.722 20.036 1.00 86.06 92 GLN A N 1
ATOM 746 C CA . GLN A 1 92 ? -1.091 8.166 20.078 1.00 86.06 92 GLN A CA 1
ATOM 747 C C . GLN A 1 92 ? -2.388 8.497 20.819 1.00 86.06 92 GLN A C 1
ATOM 749 O O . GLN A 1 92 ? -2.367 9.317 21.736 1.00 86.06 92 GLN A O 1
ATOM 754 N N . GLN A 1 93 ? -3.493 7.820 20.497 1.00 84.12 93 GLN A N 1
ATOM 755 C CA . GLN A 1 93 ? -4.774 8.010 21.184 1.00 84.12 93 GLN A CA 1
ATOM 756 C C . GLN A 1 93 ? -4.673 7.744 22.690 1.00 84.12 93 GLN A C 1
ATOM 758 O O . GLN A 1 93 ? -5.189 8.528 23.487 1.00 84.12 93 GLN A O 1
ATOM 763 N N . TYR A 1 94 ? -3.967 6.686 23.096 1.00 83.75 94 TYR A N 1
ATOM 764 C CA . TYR A 1 94 ? -3.729 6.382 24.507 1.00 83.75 94 TYR A CA 1
ATOM 765 C C . TYR A 1 94 ? -2.941 7.489 25.224 1.00 83.75 94 TYR A C 1
ATOM 767 O O . TYR A 1 94 ? -3.274 7.872 26.348 1.00 83.75 94 TYR A O 1
ATOM 775 N N . MET A 1 95 ? -1.911 8.033 24.573 1.00 86.25 95 MET A N 1
ATOM 776 C CA . MET A 1 95 ? -1.111 9.122 25.136 1.00 86.25 95 MET A CA 1
ATOM 777 C C . MET A 1 95 ? -1.919 10.421 25.245 1.00 86.25 95 MET A C 1
ATOM 779 O O . MET A 1 95 ? -1.839 11.088 26.275 1.00 86.25 95 MET A O 1
ATOM 783 N N . PHE A 1 96 ? -2.752 10.747 24.250 1.00 81.44 96 PHE A N 1
ATOM 784 C CA . PHE A 1 96 ? -3.667 11.893 24.318 1.00 81.44 96 PHE A CA 1
ATOM 785 C C . PHE A 1 96 ? -4.681 11.755 25.461 1.00 81.44 96 PHE A C 1
ATOM 787 O O . PHE A 1 96 ? -4.861 12.700 26.224 1.00 81.44 96 PHE A O 1
ATOM 794 N N . GLN A 1 97 ? -5.279 10.572 25.647 1.00 77.06 97 GLN A N 1
ATOM 795 C CA . GLN A 1 97 ? -6.205 10.325 26.759 1.00 77.06 97 GLN A CA 1
ATOM 796 C C . GLN A 1 97 ? -5.530 10.458 28.131 1.00 77.06 97 GLN A C 1
ATOM 798 O O . GLN A 1 97 ? -6.144 10.958 29.065 1.00 77.06 97 GLN A O 1
ATOM 803 N N . LYS A 1 98 ? -4.264 10.049 28.279 1.00 75.19 98 LYS A N 1
ATOM 804 C CA . LYS A 1 98 ? -3.522 10.231 29.539 1.00 75.19 98 LYS A CA 1
ATOM 805 C C . LYS A 1 98 ? -3.247 11.693 29.884 1.00 75.19 98 LYS A C 1
ATOM 807 O O . LYS A 1 98 ? -3.237 12.027 31.066 1.00 75.19 98 LYS A O 1
ATOM 812 N N . ILE A 1 99 ? -2.991 12.525 28.875 1.00 78.12 99 ILE A N 1
ATOM 813 C CA . ILE A 1 99 ? -2.720 13.957 29.059 1.00 78.12 99 ILE A CA 1
ATOM 814 C C . ILE A 1 99 ? -3.995 14.699 29.480 1.00 78.12 99 ILE A C 1
ATOM 816 O O . ILE A 1 99 ? -3.912 15.567 30.334 1.00 78.12 99 ILE A O 1
ATOM 820 N N . ASP A 1 100 ? -5.161 14.340 28.935 1.00 66.44 100 ASP A N 1
ATOM 821 C CA . ASP A 1 100 ? -6.450 14.980 29.265 1.00 66.44 100 ASP A CA 1
ATOM 822 C C . ASP A 1 100 ? -6.948 14.638 30.691 1.00 66.44 100 ASP A C 1
ATOM 824 O O . ASP A 1 100 ? -7.728 15.368 31.293 1.00 66.44 100 ASP A O 1
ATOM 828 N N . VAL A 1 101 ? -6.480 13.519 31.258 1.00 65.06 101 VAL A N 1
ATOM 829 C CA . VAL A 1 101 ? -6.897 13.018 32.584 1.00 65.06 101 VAL A CA 1
ATOM 830 C C . VAL A 1 101 ? -5.969 13.492 33.726 1.00 65.06 101 VAL A C 1
ATOM 832 O O . VAL A 1 101 ? -6.260 13.215 34.891 1.00 65.06 101 VAL A O 1
ATOM 835 N N . SER A 1 102 ? -4.869 14.201 33.429 1.00 54.47 102 SER A N 1
ATOM 836 C CA . SER A 1 102 ? -3.922 14.754 34.426 1.00 54.47 102 SER A CA 1
ATOM 837 C C . SER A 1 102 ? -4.053 16.266 34.573 1.00 54.47 102 SER A C 1
ATOM 839 O O . SER A 1 102 ? -3.908 16.744 35.720 1.00 54.47 102 SER A O 1
#

Sequence (102 aa):
PQKEAVPCKFLLWLLKMAMVYSVTPALMTEVEKRVGSVLQYANVQDLLIPSCGKRDEEKLTHSPEERTVHNIDTVQRIVEYFLMHEHEEHQQQYMFQKIDVS

Foldseek 3Di:
DPPPDDDLLVLLVVLLVCQLVVPDPVVNLVSLLSNLCCVVRDDPVSQQRAPPPDPDDDDPPDDPPPDDRGDVVSSVSSPVSNVVNVVVVVVVVVVVVVVVVD